Protein AF-A0A418QF93-F1 (afdb_monomer)

Structure (mmCIF, N/CA/C/O backbone):
data_AF-A0A418QF93-F1
#
_entry.id   AF-A0A418QF93-F1
#
loop_
_atom_site.group_PDB
_atom_site.id
_atom_site.type_symbol
_atom_site.label_atom_id
_atom_site.label_alt_id
_atom_site.label_comp_id
_atom_site.label_asym_id
_atom_site.label_entity_id
_atom_site.label_seq_id
_atom_site.pdbx_PDB_ins_code
_atom_site.Cartn_x
_atom_site.Cartn_y
_atom_site.Cartn_z
_atom_site.occupancy
_atom_site.B_iso_or_equiv
_atom_site.auth_seq_id
_atom_site.auth_comp_id
_atom_site.auth_asym_id
_atom_site.auth_atom_id
_atom_site.pdbx_PDB_model_num
ATOM 1 N N . MET A 1 1 ? 14.476 3.840 -19.148 1.00 52.19 1 MET A N 1
ATOM 2 C CA . MET A 1 1 ? 13.972 2.456 -19.038 1.00 52.19 1 MET A CA 1
ATOM 3 C C . MET A 1 1 ? 12.881 2.493 -17.985 1.00 52.19 1 MET A C 1
ATOM 5 O O . MET A 1 1 ? 13.179 2.876 -16.863 1.00 52.19 1 MET A O 1
ATOM 9 N N . LEU A 1 2 ? 11.621 2.292 -18.366 1.00 61.41 2 LEU A N 1
ATOM 10 C CA . LEU A 1 2 ? 10.505 2.358 -17.420 1.00 61.41 2 LEU A CA 1
ATOM 11 C C . LEU A 1 2 ? 10.406 1.006 -16.707 1.00 61.41 2 LEU A C 1
ATOM 13 O O . LEU A 1 2 ? 10.507 -0.033 -17.354 1.00 61.41 2 LEU A O 1
ATOM 17 N N . ALA A 1 3 ? 10.336 1.042 -15.377 1.00 70.44 3 ALA A N 1
ATOM 18 C CA . ALA A 1 3 ? 10.365 -0.154 -14.549 1.00 70.44 3 ALA A CA 1
ATOM 19 C C . ALA A 1 3 ? 9.006 -0.861 -14.570 1.00 70.44 3 ALA A C 1
ATOM 21 O O . ALA A 1 3 ? 7.957 -0.210 -14.556 1.00 70.44 3 ALA A O 1
ATOM 22 N N . ASP A 1 4 ? 9.037 -2.194 -14.574 1.00 82.88 4 ASP A N 1
ATOM 23 C CA . ASP A 1 4 ? 7.847 -3.005 -14.343 1.00 82.88 4 ASP A CA 1
ATOM 24 C C . ASP A 1 4 ? 7.225 -2.641 -12.996 1.00 82.88 4 ASP A C 1
ATOM 26 O O . ASP A 1 4 ? 7.923 -2.409 -12.006 1.00 82.88 4 ASP A O 1
ATOM 30 N N . LYS A 1 5 ? 5.894 -2.607 -12.947 1.00 88.25 5 LYS A N 1
ATOM 31 C CA . LYS A 1 5 ? 5.183 -2.289 -11.711 1.00 88.25 5 LYS A CA 1
ATOM 32 C C . LYS A 1 5 ? 4.866 -3.562 -10.953 1.00 88.25 5 LYS A C 1
ATOM 34 O O . LYS A 1 5 ? 4.383 -4.535 -11.527 1.00 88.25 5 LYS A O 1
ATOM 39 N N . ILE A 1 6 ? 5.068 -3.554 -9.647 1.00 91.38 6 ILE A N 1
ATOM 40 C CA . ILE A 1 6 ? 4.573 -4.611 -8.771 1.00 91.38 6 ILE A CA 1
ATOM 41 C C . ILE A 1 6 ? 3.120 -4.295 -8.422 1.00 91.38 6 ILE A C 1
ATOM 43 O O . ILE A 1 6 ? 2.804 -3.159 -8.080 1.00 91.38 6 ILE A O 1
ATOM 47 N N . VAL A 1 7 ? 2.238 -5.289 -8.516 1.00 93.62 7 VAL A N 1
ATOM 48 C CA . VAL A 1 7 ? 0.826 -5.157 -8.140 1.00 93.62 7 VAL A CA 1
ATOM 49 C C . VAL A 1 7 ? 0.625 -5.731 -6.744 1.00 93.62 7 VAL A C 1
ATOM 51 O O . VAL A 1 7 ? 1.035 -6.863 -6.453 1.00 93.62 7 VAL A O 1
ATOM 54 N N . TYR A 1 8 ? -0.032 -4.952 -5.897 1.00 95.44 8 TYR A N 1
ATOM 55 C CA . TYR A 1 8 ? -0.383 -5.275 -4.525 1.00 95.44 8 TYR A CA 1
ATOM 56 C C . TYR A 1 8 ? -1.898 -5.287 -4.374 1.00 95.44 8 TYR A C 1
ATOM 58 O O . TYR A 1 8 ? -2.569 -4.369 -4.830 1.00 95.44 8 TYR A O 1
ATOM 66 N N . LEU A 1 9 ? -2.425 -6.295 -3.687 1.00 95.56 9 LEU A N 1
ATOM 67 C CA . LEU A 1 9 ? -3.810 -6.292 -3.237 1.00 95.56 9 LEU A CA 1
ATOM 68 C C . LEU A 1 9 ? -3.847 -5.732 -1.819 1.00 95.56 9 LEU A C 1
ATOM 70 O O . LEU A 1 9 ? -3.293 -6.332 -0.888 1.00 95.56 9 LEU A O 1
ATOM 74 N N . VAL A 1 10 ? -4.504 -4.589 -1.673 1.00 95.69 10 VAL A N 1
ATOM 75 C CA . VAL A 1 10 ? -4.705 -3.886 -0.409 1.00 95.69 10 VAL A CA 1
ATOM 76 C C . VAL A 1 10 ? -6.150 -4.086 0.004 1.00 95.69 10 VAL A C 1
ATOM 78 O O . VAL A 1 10 ? -7.066 -3.720 -0.726 1.00 95.69 10 VAL A O 1
ATOM 81 N N . ARG A 1 11 ? -6.382 -4.654 1.181 1.00 95.56 11 ARG A N 1
ATOM 82 C CA . ARG A 1 11 ? -7.724 -4.734 1.755 1.00 95.56 11 ARG A CA 1
ATOM 83 C C . ARG A 1 11 ? -7.822 -3.792 2.936 1.00 95.56 11 ARG A C 1
ATOM 85 O O . ARG A 1 11 ? -6.941 -3.817 3.789 1.00 95.56 11 ARG A O 1
ATOM 92 N N . VAL A 1 12 ? -8.910 -3.031 2.999 1.00 93.56 12 VAL A N 1
ATOM 93 C CA . VAL A 1 12 ? -9.255 -2.130 4.105 1.00 93.56 12 VAL A CA 1
ATOM 94 C C . VAL A 1 12 ? -10.718 -2.379 4.474 1.00 93.56 12 VAL A C 1
ATOM 96 O O . VAL A 1 12 ? -11.639 -2.104 3.703 1.00 93.56 12 VAL A O 1
ATOM 99 N N . GLY A 1 13 ? -10.938 -2.983 5.638 1.00 90.31 13 GLY A N 1
ATOM 100 C CA . GLY A 1 13 ? -12.222 -3.518 6.072 1.00 90.31 13 GLY A CA 1
ATOM 101 C C . GLY A 1 13 ? -12.733 -4.599 5.116 1.00 90.31 13 GLY A C 1
ATOM 102 O O . GLY A 1 13 ? -12.160 -5.688 4.997 1.00 90.31 13 GLY A O 1
ATOM 103 N N . THR A 1 14 ? -13.833 -4.293 4.431 1.00 90.88 14 THR A N 1
ATOM 104 C CA . THR A 1 14 ? -14.467 -5.161 3.426 1.00 90.88 14 THR A CA 1
ATOM 105 C C . THR A 1 14 ? -14.061 -4.827 1.991 1.00 90.88 14 THR A C 1
ATOM 107 O O . THR A 1 14 ? -14.404 -5.581 1.084 1.00 90.88 14 THR A O 1
ATOM 110 N N . ARG A 1 15 ? -13.341 -3.721 1.767 1.00 92.94 15 ARG A N 1
ATOM 111 C CA . ARG A 1 15 ? -12.943 -3.263 0.429 1.00 92.94 15 ARG A CA 1
ATOM 112 C C . ARG A 1 15 ? -11.586 -3.829 0.053 1.00 92.94 15 ARG A C 1
ATOM 114 O O . ARG A 1 15 ? -10.681 -3.833 0.882 1.00 92.94 15 ARG A O 1
ATOM 121 N N . GLU A 1 16 ? -11.440 -4.244 -1.198 1.00 94.81 16 GLU A N 1
ATOM 122 C CA . GLU A 1 16 ? -10.162 -4.640 -1.788 1.00 94.81 16 GLU A CA 1
ATOM 123 C C . GLU A 1 16 ? -9.826 -3.712 -2.959 1.00 94.81 16 GLU A C 1
ATOM 125 O O . GLU A 1 16 ? -1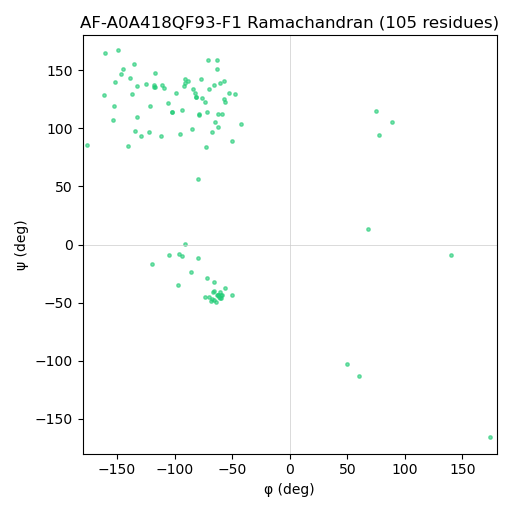0.707 -3.338 -3.732 1.00 94.81 16 GLU A O 1
ATOM 130 N N . VAL A 1 17 ? -8.564 -3.300 -3.041 1.00 94.06 17 VAL A N 1
ATOM 131 C CA . VAL A 1 17 ? -8.046 -2.347 -4.023 1.00 94.06 17 VAL A CA 1
ATOM 132 C C . VAL A 1 17 ? -6.713 -2.864 -4.540 1.00 94.06 17 VAL A C 1
ATOM 134 O O . VAL A 1 17 ? -5.818 -3.186 -3.757 1.00 94.06 17 VAL A O 1
ATOM 137 N N . ASP A 1 18 ? -6.572 -2.903 -5.859 1.00 94.38 18 ASP A N 1
ATOM 138 C CA . ASP A 1 18 ? -5.293 -3.164 -6.503 1.00 94.38 18 ASP A CA 1
ATOM 139 C C . ASP A 1 18 ? -4.469 -1.876 -6.560 1.00 94.38 18 ASP A C 1
ATOM 141 O O . ASP A 1 18 ? -4.924 -0.846 -7.060 1.00 94.38 18 ASP A O 1
ATOM 145 N N . VAL A 1 19 ? -3.237 -1.944 -6.065 1.00 93.50 19 VAL A N 1
ATOM 146 C CA . VAL A 1 19 ? -2.270 -0.848 -6.080 1.00 93.50 19 VAL A CA 1
ATOM 147 C C . VAL A 1 19 ? -1.032 -1.306 -6.830 1.00 93.50 19 VAL A C 1
ATOM 149 O O . VAL A 1 19 ? -0.369 -2.260 -6.439 1.00 93.50 19 VAL A O 1
ATOM 152 N N . ASP A 1 20 ? -0.709 -0.629 -7.922 1.00 93.19 20 ASP A N 1
ATOM 153 C CA . ASP A 1 20 ? 0.527 -0.824 -8.670 1.00 93.19 20 ASP A CA 1
ATOM 154 C C . ASP A 1 20 ? 1.621 0.118 -8.148 1.00 93.19 20 ASP A C 1
ATOM 156 O O . ASP A 1 20 ? 1.333 1.264 -7.822 1.00 93.19 20 ASP A O 1
ATOM 160 N N . ALA A 1 21 ? 2.880 -0.308 -8.082 1.00 91.88 21 ALA A N 1
ATOM 161 C CA . ALA A 1 21 ? 3.993 0.588 -7.759 1.00 91.88 21 ALA A CA 1
ATOM 162 C C . ALA A 1 21 ? 5.309 0.114 -8.383 1.00 91.88 21 ALA A C 1
ATOM 164 O O . ALA A 1 21 ? 5.604 -1.083 -8.385 1.00 91.88 21 ALA A O 1
ATOM 165 N N . ALA A 1 22 ? 6.100 1.056 -8.893 1.00 90.94 22 ALA A N 1
ATOM 166 C CA . ALA A 1 22 ? 7.445 0.831 -9.419 1.00 90.94 22 ALA A CA 1
ATOM 167 C C . ALA A 1 22 ? 8.549 1.056 -8.368 1.00 90.94 22 ALA A C 1
ATOM 169 O O . ALA A 1 22 ? 9.704 0.729 -8.625 1.00 90.94 22 ALA A O 1
ATOM 170 N N . SER A 1 23 ? 8.215 1.614 -7.198 1.00 91.62 23 SER A N 1
ATOM 171 C CA . SER A 1 23 ? 9.137 1.779 -6.067 1.00 91.62 23 SER A CA 1
ATOM 172 C C . SER A 1 23 ? 8.411 1.709 -4.717 1.00 91.62 23 SER A C 1
ATOM 174 O O . SER A 1 23 ? 7.177 1.772 -4.654 1.00 91.62 23 SER A O 1
ATOM 176 N N . ALA A 1 24 ? 9.171 1.589 -3.625 1.00 92.94 24 ALA A N 1
ATOM 177 C CA . ALA A 1 24 ? 8.626 1.606 -2.267 1.00 92.94 24 ALA A CA 1
ATOM 178 C C . ALA A 1 24 ? 8.017 2.974 -1.900 1.00 92.94 24 ALA A C 1
ATOM 180 O O . ALA A 1 24 ? 7.031 3.038 -1.161 1.00 92.94 24 ALA A O 1
ATOM 181 N N . GLU A 1 25 ? 8.570 4.062 -2.438 1.00 92.56 25 GLU A N 1
ATOM 182 C CA . GLU A 1 25 ? 8.069 5.428 -2.265 1.00 92.56 25 GLU A CA 1
ATOM 183 C C . GLU A 1 25 ? 6.752 5.638 -3.015 1.00 92.56 25 GLU A C 1
ATOM 185 O O . GLU A 1 25 ? 5.802 6.160 -2.433 1.00 92.56 25 GLU A O 1
ATOM 190 N N . GLU A 1 26 ? 6.649 5.185 -4.274 1.00 93.06 26 GLU A N 1
ATOM 191 C CA . GLU A 1 26 ? 5.383 5.245 -5.024 1.00 93.06 26 GLU A CA 1
ATOM 192 C C . GLU A 1 26 ? 4.294 4.439 -4.303 1.00 93.06 26 GLU A C 1
ATOM 194 O O . GLU A 1 26 ? 3.153 4.896 -4.185 1.00 93.06 26 GLU A O 1
ATOM 199 N N . LEU A 1 27 ? 4.655 3.269 -3.762 1.00 94.12 27 LEU A N 1
ATOM 200 C CA . LEU A 1 27 ? 3.744 2.462 -2.958 1.00 94.12 27 LEU A CA 1
ATOM 201 C C . LEU A 1 27 ? 3.281 3.222 -1.707 1.00 94.12 27 LEU A C 1
ATOM 203 O O . LEU A 1 27 ? 2.086 3.241 -1.423 1.00 94.12 27 LEU A O 1
ATOM 207 N N . ALA A 1 28 ? 4.188 3.888 -0.984 1.00 95.00 28 ALA A N 1
ATOM 20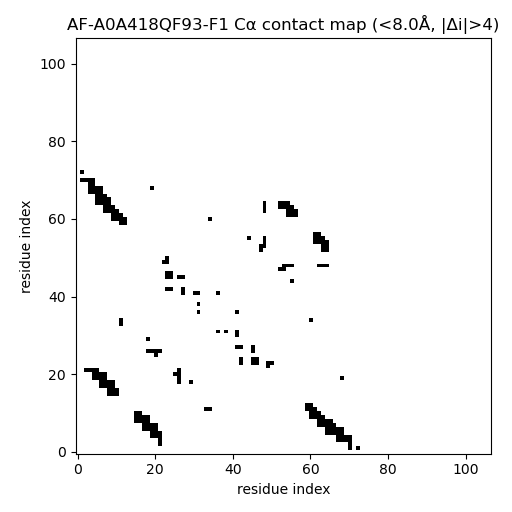8 C CA . ALA A 1 28 ? 3.833 4.669 0.203 1.00 95.00 28 ALA A CA 1
ATOM 209 C C . ALA A 1 28 ? 2.859 5.804 -0.135 1.00 95.00 28 ALA A C 1
ATOM 211 O O . ALA A 1 28 ? 1.833 5.950 0.525 1.00 95.00 28 ALA A O 1
ATOM 212 N N . ILE A 1 29 ? 3.119 6.553 -1.209 1.00 94.44 29 ILE A N 1
ATOM 213 C CA . ILE A 1 29 ? 2.243 7.646 -1.654 1.00 94.44 29 ILE A CA 1
ATOM 214 C C . ILE A 1 29 ? 0.829 7.129 -1.955 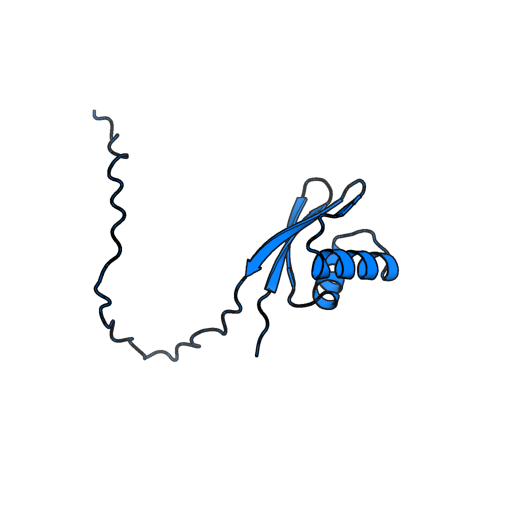1.00 94.44 29 ILE A C 1
ATOM 216 O O . ILE A 1 29 ? -0.154 7.741 -1.537 1.00 94.44 29 ILE A O 1
ATOM 220 N N . LYS A 1 30 ? 0.710 5.985 -2.642 1.00 94.19 30 LYS A N 1
ATOM 221 C CA . LYS A 1 30 ? -0.593 5.397 -2.997 1.00 94.19 30 LYS A CA 1
ATOM 222 C C . LYS A 1 30 ? -1.339 4.797 -1.807 1.00 94.19 30 LYS A C 1
ATOM 224 O O . LYS A 1 30 ? -2.567 4.769 -1.818 1.00 94.19 30 LYS A O 1
ATOM 229 N N . LEU A 1 31 ? -0.625 4.323 -0.787 1.00 94.06 31 LEU A N 1
ATOM 230 C CA . LEU A 1 31 ? -1.230 3.746 0.415 1.00 94.06 31 LEU A CA 1
ATOM 231 C C . LEU A 1 31 ? -1.602 4.782 1.475 1.00 94.06 31 LEU A C 1
ATOM 233 O O . LEU A 1 31 ? -2.499 4.510 2.271 1.00 94.06 31 LEU A O 1
ATOM 237 N N . ALA A 1 32 ? -0.966 5.955 1.473 1.00 94.38 32 ALA A N 1
ATOM 238 C CA . ALA A 1 32 ? -1.237 7.031 2.425 1.00 94.38 32 ALA A CA 1
ATOM 239 C C . ALA A 1 32 ? -2.732 7.399 2.559 1.00 94.38 32 ALA A C 1
ATOM 241 O O . ALA A 1 32 ? -3.192 7.536 3.689 1.00 94.38 32 ALA A O 1
ATOM 242 N N . PRO A 1 33 ? -3.533 7.511 1.476 1.00 93.31 33 PRO A N 1
ATOM 243 C CA . PRO A 1 33 ? -4.968 7.778 1.609 1.00 93.31 33 PRO A CA 1
ATOM 244 C C . PRO A 1 33 ? -5.810 6.541 1.968 1.00 93.31 33 PRO A C 1
ATOM 246 O O . PRO A 1 33 ? -6.995 6.682 2.261 1.00 93.31 33 PRO A O 1
ATOM 249 N N . LEU A 1 34 ? -5.248 5.330 1.898 1.00 91.69 34 LEU A N 1
ATOM 250 C CA . LEU A 1 34 ? -5.983 4.075 2.095 1.00 91.69 34 LEU A CA 1
ATOM 251 C C . LEU A 1 34 ? -5.849 3.533 3.518 1.00 91.69 34 LEU A C 1
ATOM 253 O O . LEU A 1 34 ? -6.784 2.915 4.029 1.00 91.69 34 LEU A O 1
ATOM 257 N N . LEU A 1 35 ? -4.686 3.727 4.139 1.00 91.06 35 LEU A N 1
ATOM 258 C CA . LEU A 1 35 ? -4.349 3.149 5.434 1.00 91.06 35 LEU A CA 1
ATOM 259 C C . LEU A 1 35 ? -4.279 4.239 6.511 1.00 91.06 35 LEU A C 1
ATOM 261 O O . LEU A 1 35 ? -3.686 5.288 6.271 1.00 91.06 35 LEU A O 1
ATOM 265 N N . PRO A 1 36 ? -4.821 3.998 7.718 1.00 89.25 36 PRO A N 1
ATOM 266 C CA . PRO A 1 36 ? -4.759 4.945 8.829 1.00 89.25 36 PRO A CA 1
ATOM 267 C C . PRO A 1 36 ? -3.387 4.885 9.526 1.00 89.25 36 PRO A C 1
ATOM 269 O O . PRO A 1 36 ? -3.308 4.585 10.714 1.00 89.25 36 PRO A O 1
ATOM 272 N N . LEU A 1 37 ? -2.303 5.096 8.777 1.00 89.62 37 LEU A N 1
ATOM 273 C CA . LEU A 1 37 ? -0.923 4.969 9.254 1.00 89.62 37 LEU A CA 1
ATOM 274 C C . LEU A 1 37 ? -0.183 6.301 9.185 1.00 89.62 37 LEU A C 1
ATOM 276 O O . LEU A 1 37 ? -0.394 7.104 8.272 1.00 89.62 37 LEU A O 1
ATOM 280 N N . GLY A 1 38 ? 0.735 6.509 10.129 1.00 92.44 38 GLY A N 1
ATOM 281 C CA . GLY A 1 38 ? 1.657 7.639 10.072 1.00 92.44 38 GLY A CA 1
ATOM 282 C C . GLY A 1 38 ? 2.703 7.475 8.954 1.00 92.44 38 GLY A C 1
ATOM 283 O O . GLY A 1 38 ? 2.997 6.348 8.550 1.00 92.44 38 GLY A O 1
ATOM 284 N N . PRO A 1 39 ? 3.344 8.563 8.483 1.00 90.81 39 PRO A N 1
ATOM 285 C CA . PRO A 1 39 ? 4.339 8.498 7.405 1.00 90.81 39 PRO A CA 1
ATOM 286 C C . PRO A 1 39 ? 5.514 7.550 7.693 1.00 90.81 39 PRO A C 1
ATOM 288 O O . PRO A 1 39 ? 5.991 6.861 6.795 1.00 90.81 39 PRO A O 1
ATOM 291 N N . VAL A 1 40 ? 5.963 7.496 8.952 1.00 92.25 40 VAL A N 1
ATOM 292 C CA . VAL A 1 40 ? 7.086 6.648 9.389 1.00 92.25 40 VAL A CA 1
ATOM 293 C C . VAL A 1 40 ? 6.721 5.165 9.313 1.00 92.25 40 VAL A C 1
ATOM 295 O O . VAL A 1 40 ? 7.464 4.371 8.739 1.00 92.25 40 VAL A O 1
ATOM 298 N N . GLU A 1 41 ? 5.560 4.794 9.854 1.00 92.19 41 GLU A N 1
ATOM 299 C CA . GLU A 1 41 ? 5.058 3.416 9.822 1.00 92.19 41 GLU A CA 1
ATOM 300 C C . GLU A 1 41 ? 4.811 2.964 8.387 1.00 92.19 41 GLU A C 1
ATOM 302 O O . GLU A 1 41 ? 5.207 1.865 7.993 1.00 92.19 41 GLU A O 1
ATOM 307 N N . LEU A 1 42 ? 4.203 3.844 7.590 1.00 93.62 42 LEU A N 1
ATOM 308 C CA . LEU A 1 42 ? 3.905 3.584 6.195 1.00 93.62 42 LEU A CA 1
ATOM 309 C C . LEU A 1 42 ? 5.181 3.302 5.402 1.00 93.62 42 LEU A C 1
ATOM 311 O O . LEU A 1 42 ? 5.229 2.311 4.680 1.00 93.62 42 LEU A O 1
ATOM 315 N N . HIS A 1 43 ? 6.225 4.114 5.586 1.00 93.12 43 HIS A N 1
ATOM 316 C CA . HIS A 1 43 ? 7.511 3.916 4.922 1.00 93.12 43 HIS A CA 1
ATOM 317 C C . HIS A 1 43 ? 8.170 2.584 5.311 1.00 93.12 43 HIS A C 1
ATOM 319 O O . HIS A 1 43 ? 8.644 1.849 4.444 1.00 93.12 43 HIS A O 1
ATOM 325 N N . ALA A 1 44 ? 8.154 2.225 6.598 1.00 92.56 44 ALA A N 1
ATOM 326 C CA . ALA A 1 44 ? 8.700 0.948 7.059 1.00 92.56 44 ALA A CA 1
ATOM 327 C C . ALA A 1 44 ? 7.944 -0.253 6.455 1.00 92.56 44 ALA A C 1
ATOM 329 O O . ALA A 1 44 ? 8.559 -1.216 5.981 1.00 92.56 44 ALA A O 1
ATOM 330 N N . ILE A 1 45 ? 6.610 -0.182 6.427 1.00 93.06 45 ILE A N 1
ATOM 331 C CA . ILE A 1 45 ? 5.742 -1.213 5.845 1.00 93.06 45 ILE A CA 1
ATOM 332 C C . ILE A 1 45 ? 5.975 -1.332 4.339 1.00 93.06 45 ILE A C 1
ATOM 334 O O . ILE A 1 45 ? 6.200 -2.442 3.853 1.00 93.06 45 ILE A O 1
ATOM 338 N N . THR A 1 46 ? 5.962 -0.225 3.591 1.00 94.00 46 THR A N 1
ATOM 339 C CA . THR A 1 46 ? 6.130 -0.277 2.132 1.00 94.00 46 THR A CA 1
ATOM 340 C C . THR A 1 46 ? 7.514 -0.755 1.740 1.00 94.00 46 THR A C 1
ATOM 342 O O . THR A 1 46 ? 7.615 -1.594 0.849 1.00 94.00 46 THR A O 1
ATOM 345 N N . HIS A 1 47 ? 8.563 -0.319 2.441 1.00 93.81 47 HIS A N 1
ATOM 346 C CA . HIS A 1 47 ? 9.919 -0.811 2.217 1.00 93.81 47 HIS A CA 1
ATOM 347 C C . HIS A 1 47 ? 10.011 -2.326 2.442 1.00 93.81 47 HIS A C 1
ATOM 349 O O . HIS A 1 47 ? 10.595 -3.049 1.631 1.00 93.81 47 HIS A O 1
ATOM 355 N N . THR A 1 48 ? 9.388 -2.828 3.512 1.00 92.94 48 THR A N 1
ATOM 356 C CA . THR A 1 48 ? 9.393 -4.259 3.849 1.00 92.94 48 THR A CA 1
ATOM 357 C C . THR A 1 48 ? 8.637 -5.082 2.804 1.00 92.94 48 THR A C 1
ATOM 359 O O . THR A 1 48 ? 9.147 -6.085 2.303 1.00 92.94 48 THR A O 1
ATOM 362 N N . VAL A 1 49 ? 7.435 -4.645 2.432 1.00 93.31 49 VAL A N 1
ATOM 363 C CA . VAL A 1 49 ? 6.573 -5.331 1.457 1.00 93.31 49 VAL A CA 1
ATOM 364 C C . VAL A 1 49 ? 7.195 -5.309 0.061 1.00 93.31 49 VAL A C 1
ATOM 366 O O . VAL A 1 49 ? 7.165 -6.322 -0.638 1.00 93.31 49 VAL A O 1
ATOM 369 N N . TYR A 1 50 ? 7.784 -4.180 -0.334 1.00 91.69 50 TYR A N 1
ATOM 370 C CA . TYR A 1 50 ? 8.422 -4.016 -1.636 1.00 91.69 50 TYR A CA 1
ATOM 371 C C . TYR A 1 50 ? 9.687 -4.873 -1.765 1.00 91.69 50 TYR A C 1
ATOM 373 O O . TYR A 1 50 ? 9.846 -5.591 -2.751 1.00 91.69 50 TYR A O 1
ATOM 381 N N . THR A 1 51 ? 10.559 -4.843 -0.752 1.00 91.44 51 THR A N 1
ATOM 382 C CA . THR A 1 51 ? 11.862 -5.529 -0.788 1.00 91.44 51 THR A CA 1
ATOM 383 C C . THR A 1 51 ? 11.719 -7.040 -0.651 1.00 91.44 51 THR A C 1
ATOM 385 O O . THR A 1 51 ? 12.335 -7.795 -1.400 1.00 91.44 51 THR A O 1
ATOM 388 N N . TYR A 1 52 ? 10.897 -7.492 0.297 1.00 91.19 52 TYR A N 1
ATOM 389 C CA . TYR A 1 52 ? 10.840 -8.906 0.674 1.00 91.19 52 TYR A CA 1
ATOM 390 C C . TYR A 1 52 ? 9.602 -9.630 0.133 1.00 91.19 52 TYR A C 1
ATOM 392 O O . TYR A 1 52 ? 9.511 -10.850 0.233 1.00 91.19 52 TYR A O 1
ATOM 400 N N . GLY A 1 53 ? 8.630 -8.907 -0.437 1.00 89.06 53 GLY A N 1
ATOM 401 C CA . GLY A 1 53 ? 7.367 -9.498 -0.890 1.00 89.06 53 GLY A CA 1
ATOM 402 C C . GLY A 1 53 ? 6.478 -10.002 0.251 1.00 89.06 53 GLY A C 1
ATOM 403 O O . GLY A 1 53 ? 5.529 -10.747 0.005 1.00 89.06 53 GLY A O 1
ATOM 404 N N . THR A 1 54 ? 6.779 -9.616 1.492 1.00 90.19 54 THR A N 1
ATOM 405 C CA . THR A 1 54 ? 6.083 -10.079 2.693 1.00 90.19 54 THR A CA 1
ATOM 406 C C . THR A 1 54 ? 4.634 -9.602 2.701 1.00 90.19 54 THR A C 1
ATOM 408 O O . THR A 1 54 ? 4.341 -8.442 2.406 1.00 90.19 54 THR A O 1
ATOM 411 N N . ARG A 1 55 ? 3.709 -10.489 3.079 1.00 92.81 55 ARG A N 1
ATOM 412 C CA . ARG A 1 55 ? 2.338 -10.099 3.420 1.00 92.81 55 ARG A CA 1
ATOM 413 C C . ARG A 1 55 ? 2.342 -9.464 4.805 1.00 92.81 55 ARG A C 1
ATOM 415 O O . ARG A 1 55 ? 2.784 -10.098 5.758 1.00 92.81 55 ARG A O 1
ATOM 422 N N . ILE A 1 56 ? 1.801 -8.257 4.912 1.00 93.81 56 ILE A N 1
ATOM 423 C CA . ILE A 1 56 ? 1.630 -7.564 6.192 1.00 93.81 56 ILE A CA 1
ATOM 424 C C . ILE A 1 56 ? 0.142 -7.359 6.435 1.00 93.81 56 ILE A C 1
ATOM 426 O O . ILE A 1 56 ? -0.601 -6.981 5.529 1.00 93.81 56 ILE A O 1
ATOM 430 N N . GLU A 1 57 ? -0.302 -7.627 7.654 1.00 93.69 57 GLU A N 1
ATOM 431 C CA . GLU A 1 57 ? -1.682 -7.432 8.077 1.00 93.69 57 GLU A CA 1
ATOM 432 C C . GLU A 1 57 ? -1.735 -6.843 9.478 1.00 93.69 57 GLU A C 1
ATOM 434 O O . GLU A 1 57 ? -0.899 -7.150 10.326 1.00 93.69 57 GLU A O 1
ATOM 439 N N . SER A 1 58 ? -2.708 -5.967 9.701 1.00 88.62 58 SER A N 1
ATOM 440 C CA . SER A 1 58 ? -2.954 -5.360 11.000 1.00 88.62 58 SER A CA 1
ATOM 441 C C . SER A 1 58 ? -4.423 -4.985 11.110 1.00 88.62 58 SER A C 1
ATOM 443 O O . SER A 1 58 ? -4.935 -4.195 10.317 1.00 88.62 58 SER A O 1
ATOM 445 N N . GLY A 1 59 ? -5.106 -5.571 12.095 1.00 88.38 59 GLY A N 1
ATOM 446 C CA . GLY A 1 59 ? -6.494 -5.268 12.434 1.00 88.38 59 GLY A CA 1
ATOM 447 C C . GLY A 1 59 ? -7.436 -5.278 11.228 1.00 88.38 59 GLY A C 1
ATOM 448 O O . GLY A 1 59 ? -7.860 -6.332 10.757 1.00 88.38 59 GLY A O 1
ATOM 449 N N . ASN A 1 60 ? -7.792 -4.083 10.754 1.00 91.12 60 ASN A N 1
ATOM 450 C CA . ASN A 1 60 ? -8.755 -3.874 9.680 1.00 91.12 60 ASN A CA 1
ATOM 451 C C . ASN A 1 60 ? -8.136 -3.814 8.276 1.00 91.12 60 ASN A C 1
ATOM 453 O O . ASN A 1 60 ? -8.892 -3.645 7.321 1.00 91.12 60 ASN A O 1
ATOM 457 N N . TRP A 1 61 ? -6.822 -3.948 8.104 1.00 93.62 61 TRP A N 1
ATOM 458 C CA . TRP A 1 61 ? -6.203 -3.907 6.783 1.00 93.62 61 TRP A CA 1
ATOM 459 C C . TRP A 1 61 ? -5.166 -5.009 6.562 1.00 93.62 61 TRP A C 1
ATOM 461 O O . TRP A 1 61 ? -4.573 -5.557 7.491 1.00 93.62 61 TRP A O 1
ATOM 471 N N . ARG A 1 62 ? -4.953 -5.355 5.292 1.00 94.56 62 ARG A N 1
ATOM 472 C CA . ARG A 1 62 ? -3.882 -6.264 4.861 1.00 94.56 62 ARG A CA 1
ATOM 473 C C . ARG A 1 62 ? -3.325 -5.838 3.518 1.00 94.56 62 ARG A C 1
ATOM 475 O O . ARG A 1 62 ? -4.055 -5.318 2.675 1.00 94.56 62 ARG A O 1
ATOM 482 N N . ILE A 1 63 ? -2.055 -6.139 3.302 1.00 95.81 63 ILE A N 1
ATOM 483 C CA . ILE A 1 63 ? -1.366 -5.902 2.047 1.00 95.81 63 ILE A CA 1
ATOM 484 C C . ILE A 1 63 ? -0.590 -7.144 1.629 1.00 95.81 63 ILE A C 1
ATOM 486 O O . ILE A 1 63 ? 0.067 -7.798 2.443 1.00 95.81 63 ILE A O 1
ATOM 490 N N . ARG A 1 64 ? -0.675 -7.493 0.347 1.00 94.25 64 ARG A N 1
ATOM 491 C CA . ARG A 1 64 ? 0.123 -8.578 -0.228 1.00 94.25 64 ARG A CA 1
ATOM 492 C C . ARG A 1 64 ? 0.478 -8.276 -1.670 1.00 94.25 64 ARG A C 1
ATOM 494 O O . ARG A 1 64 ? -0.331 -7.712 -2.402 1.00 94.25 64 ARG A O 1
ATOM 501 N N . ARG A 1 65 ? 1.650 -8.727 -2.097 1.00 94.00 65 ARG A N 1
ATOM 502 C CA . ARG A 1 65 ? 2.019 -8.756 -3.511 1.00 94.00 65 ARG A CA 1
ATOM 503 C C . ARG A 1 65 ? 1.198 -9.827 -4.232 1.00 94.00 65 ARG A C 1
ATOM 505 O O . ARG A 1 65 ? 1.061 -10.941 -3.727 1.00 94.00 65 ARG A O 1
ATOM 512 N N . VAL A 1 66 ? 0.644 -9.491 -5.394 1.00 93.50 66 VAL A N 1
ATOM 513 C CA . VAL A 1 66 ? -0.160 -10.417 -6.215 1.00 93.50 66 VAL A CA 1
ATOM 514 C C . VAL A 1 66 ? 0.413 -10.656 -7.604 1.00 93.50 66 VAL A C 1
ATOM 516 O O . VAL A 1 66 ? 0.070 -11.651 -8.232 1.00 93.50 66 VAL A O 1
ATOM 519 N N . GLY A 1 67 ? 1.324 -9.804 -8.071 1.00 89.56 67 GLY A N 1
ATOM 520 C CA . GLY A 1 67 ? 2.001 -10.030 -9.340 1.00 89.56 67 GLY A CA 1
ATOM 521 C C . GLY A 1 67 ? 2.881 -8.867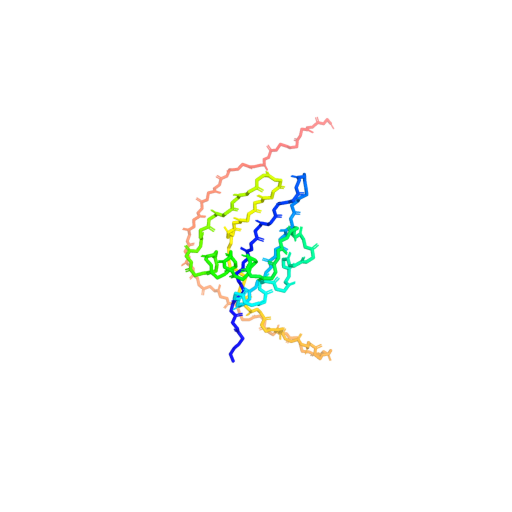 -9.760 1.00 89.56 67 GLY A C 1
ATOM 522 O O . GLY A 1 67 ? 3.190 -7.971 -8.970 1.00 89.56 67 GLY A O 1
ATOM 523 N N . THR A 1 68 ? 3.282 -8.891 -11.021 1.00 88.94 68 THR A N 1
ATOM 524 C CA . THR A 1 68 ? 3.946 -7.787 -11.707 1.00 88.94 68 THR A CA 1
ATOM 525 C C . THR A 1 68 ? 3.153 -7.455 -12.963 1.00 88.94 68 THR A C 1
ATOM 527 O O . THR A 1 68 ? 2.664 -8.344 -13.659 1.00 88.94 68 THR A O 1
ATOM 530 N N . ARG A 1 69 ? 2.981 -6.165 -13.237 1.00 82.44 69 ARG A N 1
ATOM 531 C CA . ARG A 1 69 ? 2.424 -5.664 -14.484 1.00 82.44 69 ARG A CA 1
ATOM 532 C C . ARG A 1 69 ? 3.601 -5.175 -15.327 1.00 82.44 69 ARG A C 1
ATOM 534 O O . ARG A 1 69 ? 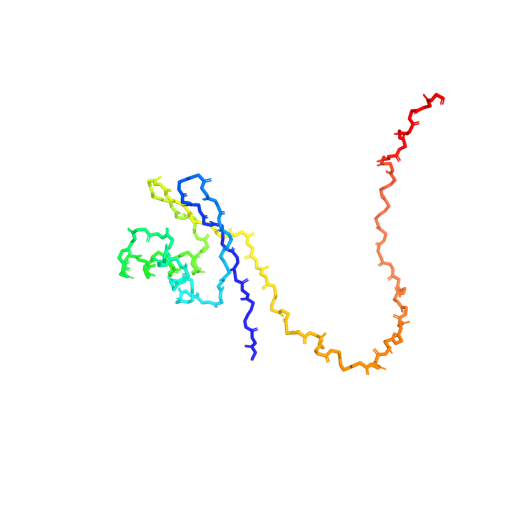4.260 -4.219 -14.904 1.00 82.44 69 ARG A O 1
ATOM 541 N N . PRO A 1 70 ? 3.883 -5.822 -16.471 1.00 75.44 70 PRO A N 1
ATOM 542 C CA . PRO A 1 70 ? 4.964 -5.386 -17.332 1.00 75.44 70 PRO A CA 1
ATOM 543 C C . PRO A 1 70 ? 4.684 -3.960 -17.788 1.00 75.44 70 PRO A C 1
ATOM 545 O O . PRO A 1 70 ? 3.536 -3.606 -18.088 1.00 75.44 70 PRO A O 1
ATOM 548 N N . PHE A 1 71 ? 5.726 -3.140 -17.817 1.00 64.88 71 PHE A N 1
ATOM 549 C CA . PHE A 1 71 ? 5.605 -1.811 -18.378 1.00 64.88 71 PHE A CA 1
ATOM 550 C C . PHE A 1 71 ? 5.313 -1.930 -19.881 1.00 64.88 71 PHE A C 1
ATOM 552 O O . PHE A 1 71 ? 6.187 -2.253 -20.684 1.00 64.88 71 PHE A O 1
ATOM 559 N N . MET A 1 72 ? 4.066 -1.669 -20.275 1.00 58.41 72 MET A N 1
ATOM 560 C CA . MET A 1 72 ? 3.740 -1.399 -21.668 1.00 58.41 72 MET A CA 1
ATOM 561 C C . MET A 1 72 ? 3.988 0.085 -21.903 1.00 58.41 72 MET A C 1
ATOM 563 O O . MET A 1 72 ? 3.160 0.919 -21.549 1.00 58.41 72 MET A O 1
ATOM 567 N N . ALA A 1 73 ? 5.142 0.417 -22.489 1.00 53.44 73 ALA A N 1
ATOM 568 C CA . ALA A 1 73 ? 5.247 1.673 -23.223 1.00 53.44 73 ALA A CA 1
ATOM 569 C C . ALA A 1 73 ? 4.137 1.601 -24.259 1.00 53.44 73 ALA A C 1
ATOM 571 O O . ALA A 1 73 ? 4.111 0.611 -24.991 1.00 53.44 73 ALA A O 1
ATOM 572 N N . ASP A 1 74 ? 3.217 2.564 -24.270 1.00 47.78 74 ASP A N 1
ATOM 573 C CA . ASP A 1 74 ? 2.159 2.637 -25.267 1.00 47.78 74 ASP A CA 1
ATOM 574 C C . ASP A 1 74 ? 2.752 2.327 -26.642 1.00 47.78 74 ASP A C 1
ATOM 576 O O . ASP A 1 74 ? 3.486 3.123 -27.236 1.00 47.78 74 ASP A O 1
ATOM 580 N N . ALA A 1 75 ? 2.493 1.111 -27.121 1.00 45.09 75 ALA A N 1
ATOM 581 C CA . ALA A 1 75 ? 2.848 0.699 -28.455 1.00 45.09 75 ALA A CA 1
ATOM 582 C C . ALA A 1 75 ? 1.869 1.422 -29.373 1.00 45.09 75 ALA A C 1
ATOM 584 O O . ALA A 1 75 ? 0.825 0.898 -29.753 1.00 45.09 75 ALA A O 1
ATOM 585 N N . GLY A 1 76 ? 2.228 2.662 -29.682 1.00 44.62 76 GLY A N 1
ATOM 586 C CA . GLY A 1 76 ? 1.563 3.507 -30.644 1.00 44.62 76 GLY A CA 1
ATOM 587 C C . GLY A 1 76 ? 0.441 4.338 -30.043 1.00 44.62 76 GLY A C 1
ATOM 588 O O . GLY A 1 76 ? -0.714 3.919 -30.003 1.00 44.62 76 GLY A O 1
ATOM 589 N N . THR A 1 77 ? 0.721 5.629 -29.885 1.00 42.72 77 THR A N 1
ATOM 590 C CA . THR A 1 77 ? -0.110 6.606 -30.591 1.00 42.72 77 THR A CA 1
ATOM 591 C C . THR A 1 77 ? -0.158 6.149 -32.051 1.00 42.72 77 THR A C 1
ATOM 593 O O . THR A 1 77 ? 0.731 6.458 -32.845 1.00 42.72 77 THR A O 1
ATOM 596 N N . ARG A 1 78 ? -1.124 5.294 -32.410 1.00 46.00 78 ARG A N 1
ATOM 597 C CA . ARG A 1 78 ? -1.393 4.997 -33.814 1.00 46.00 78 ARG A CA 1
ATOM 598 C C . ARG A 1 78 ? -1.819 6.321 -34.426 1.00 46.00 78 ARG A C 1
ATOM 600 O O . ARG A 1 78 ? -2.954 6.750 -34.246 1.00 46.00 78 ARG A O 1
ATOM 607 N N . LEU A 1 79 ? -0.899 6.974 -35.131 1.00 51.38 79 LEU A N 1
ATOM 608 C CA . LEU A 1 79 ? -1.281 7.970 -36.118 1.00 51.38 79 LEU A CA 1
ATOM 609 C C . LEU A 1 79 ? -2.292 7.282 -37.052 1.00 51.38 79 LEU A C 1
ATOM 611 O O . LEU A 1 79 ? -2.038 6.144 -37.476 1.00 51.38 79 LEU A O 1
ATOM 615 N N . PRO A 1 80 ? -3.455 7.895 -37.323 1.00 40.59 80 PRO A N 1
ATOM 616 C CA . PRO A 1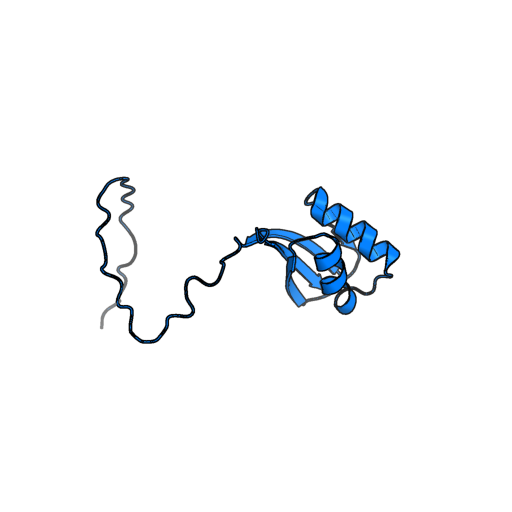 80 ? -4.461 7.289 -38.182 1.00 40.59 80 PRO A CA 1
ATOM 617 C C . PRO A 1 80 ? -3.837 7.036 -39.561 1.00 40.59 80 PRO A C 1
ATOM 619 O O . PRO A 1 80 ? -3.474 7.978 -40.257 1.00 40.59 80 PRO A O 1
ATOM 622 N N . GLY A 1 81 ? -3.654 5.762 -39.931 1.00 51.53 81 GLY A N 1
ATOM 623 C CA . GLY A 1 81 ? -3.155 5.377 -41.257 1.00 51.53 81 GLY A CA 1
ATOM 624 C C . GLY A 1 81 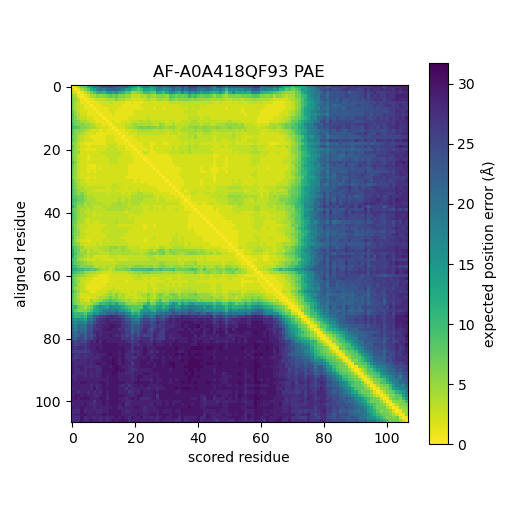? -2.150 4.222 -41.334 1.00 51.53 81 GLY A C 1
ATOM 625 O O . GLY A 1 81 ? -1.884 3.763 -42.439 1.00 51.53 81 GLY A O 1
ATOM 626 N N . GLN A 1 82 ? -1.598 3.703 -40.228 1.00 43.78 82 GLN A N 1
ATOM 627 C CA . GLN A 1 82 ? -0.685 2.548 -40.315 1.00 43.78 82 GLN A CA 1
ATOM 628 C C . GLN A 1 82 ? -1.390 1.205 -40.086 1.00 43.78 82 GLN A C 1
ATOM 630 O O . GLN A 1 82 ? -1.560 0.723 -38.964 1.00 43.78 82 GLN A O 1
ATOM 635 N N . THR A 1 83 ? -1.773 0.582 -41.198 1.00 47.59 83 THR A N 1
ATOM 636 C CA . THR A 1 83 ? -2.202 -0.815 -41.297 1.00 47.59 83 THR A CA 1
ATOM 637 C C . THR A 1 83 ? -0.979 -1.723 -41.128 1.00 47.59 83 THR A C 1
ATOM 639 O O . THR A 1 83 ? -0.084 -1.728 -41.970 1.00 47.59 83 THR A O 1
ATOM 642 N N . HIS A 1 84 ? -0.907 -2.509 -40.050 1.00 48.09 84 HIS A N 1
ATOM 643 C CA . HIS A 1 84 ? 0.157 -3.508 -39.915 1.00 48.09 84 HIS A CA 1
ATOM 644 C C . HIS A 1 84 ? -0.093 -4.690 -40.858 1.00 48.09 84 HIS A C 1
ATOM 646 O O . HIS A 1 84 ? -1.103 -5.387 -40.746 1.00 48.09 84 HIS A O 1
ATOM 652 N N . ALA A 1 85 ? 0.874 -4.963 -41.736 1.00 47.31 85 ALA A N 1
ATOM 653 C CA . ALA A 1 85 ? 0.984 -6.233 -42.437 1.00 47.31 85 ALA A CA 1
ATOM 654 C C . ALA A 1 85 ? 1.214 -7.358 -41.412 1.00 47.31 85 ALA A C 1
ATOM 656 O O . ALA A 1 85 ? 2.252 -7.435 -40.749 1.00 47.31 85 ALA A O 1
ATOM 657 N N . ARG A 1 86 ? 0.213 -8.229 -41.268 1.00 45.03 86 ARG A N 1
ATOM 658 C CA . ARG A 1 86 ? 0.248 -9.438 -40.443 1.00 45.03 86 ARG A CA 1
ATOM 659 C C . ARG A 1 86 ? 1.244 -10.432 -41.052 1.00 45.03 86 ARG A C 1
ATOM 661 O O . ARG A 1 86 ? 0.887 -11.169 -41.964 1.00 45.03 86 ARG A O 1
ATOM 668 N N . LYS A 1 87 ? 2.486 -10.469 -40.556 1.00 41.16 87 LYS A N 1
ATOM 669 C CA . LYS A 1 87 ? 3.412 -11.577 -40.838 1.00 41.16 87 LYS A CA 1
ATOM 670 C C . LYS A 1 87 ? 3.054 -12.764 -39.943 1.00 41.16 87 LYS A C 1
ATOM 672 O O . LYS A 1 87 ? 3.159 -12.708 -38.720 1.00 41.16 87 LYS A O 1
ATOM 677 N N . THR A 1 88 ? 2.572 -13.807 -40.599 1.00 43.53 88 THR A N 1
ATOM 678 C CA . THR A 1 88 ? 2.278 -15.155 -40.116 1.00 43.53 88 THR A CA 1
ATOM 679 C C . THR A 1 88 ? 3.438 -15.730 -39.299 1.00 43.53 88 THR A C 1
ATOM 681 O O . THR A 1 88 ? 4.575 -15.757 -39.764 1.00 43.53 88 THR A O 1
ATOM 684 N N . ARG A 1 89 ? 3.142 -16.236 -38.096 1.00 40.12 89 ARG A N 1
ATOM 685 C CA . ARG A 1 89 ? 4.038 -17.091 -37.306 1.00 40.12 89 ARG A CA 1
ATOM 686 C C . ARG A 1 89 ? 3.431 -18.498 -37.256 1.00 40.12 89 ARG A C 1
ATOM 688 O O . ARG A 1 89 ? 2.583 -18.773 -36.419 1.00 40.12 89 ARG A O 1
ATOM 695 N N . GLN A 1 90 ? 3.842 -19.353 -38.189 1.00 40.44 90 GLN A N 1
ATOM 696 C CA . GLN A 1 90 ? 3.954 -20.808 -37.991 1.00 40.44 90 GLN A CA 1
ATOM 697 C C . GLN A 1 90 ? 5.380 -21.041 -37.436 1.00 40.44 90 GLN A C 1
ATOM 699 O O . GLN A 1 90 ? 6.291 -20.330 -37.845 1.00 40.44 90 GLN A O 1
ATOM 704 N N . ALA A 1 91 ? 5.680 -21.927 -36.487 1.00 34.16 91 ALA A N 1
ATOM 705 C CA . ALA A 1 91 ? 4.987 -23.130 -36.057 1.00 34.16 91 ALA A CA 1
ATOM 706 C C . ALA A 1 91 ? 5.423 -23.562 -34.630 1.00 34.16 91 ALA A C 1
ATOM 708 O O . ALA A 1 91 ? 6.486 -23.162 -34.155 1.00 34.16 91 ALA A O 1
ATOM 709 N N . ASN A 1 92 ? 4.607 -24.451 -34.052 1.00 36.34 92 ASN A N 1
ATOM 710 C CA . ASN A 1 92 ? 4.935 -25.549 -33.129 1.00 36.34 92 ASN A CA 1
ATOM 711 C C . ASN A 1 92 ? 5.237 -25.267 -31.648 1.00 36.34 92 ASN A C 1
ATOM 713 O O . ASN A 1 92 ? 6.385 -25.167 -31.233 1.00 36.34 92 ASN A O 1
ATOM 717 N N . SER A 1 93 ? 4.189 -25.386 -30.830 1.00 36.59 93 SER A N 1
ATOM 718 C CA . SER A 1 93 ? 4.175 -26.401 -29.764 1.00 36.59 93 SER A CA 1
ATOM 719 C C . SER A 1 93 ? 2.726 -26.771 -29.438 1.00 36.59 93 SER A C 1
ATOM 721 O O . SER A 1 93 ? 1.975 -25.968 -28.886 1.00 36.59 93 SER A O 1
ATOM 723 N N . GLU A 1 94 ? 2.349 -27.972 -29.865 1.00 41.34 94 GLU A N 1
ATOM 724 C CA . GLU A 1 94 ? 1.091 -28.661 -29.598 1.00 41.34 94 GLU A CA 1
ATOM 725 C C . GLU A 1 94 ? 0.856 -28.819 -28.093 1.00 41.34 94 GLU A C 1
ATOM 727 O O . GLU A 1 94 ? 1.666 -29.433 -27.406 1.00 41.34 94 GLU A O 1
ATOM 732 N N . ILE A 1 95 ? -0.289 -28.344 -27.598 1.00 46.88 95 ILE A N 1
ATOM 733 C CA . ILE A 1 95 ? -1.008 -29.014 -26.510 1.00 46.88 95 ILE A CA 1
ATOM 734 C C . ILE A 1 95 ? -2.478 -29.042 -26.919 1.00 46.88 95 ILE A C 1
ATOM 736 O O . ILE A 1 95 ? -3.219 -28.070 -26.789 1.00 46.88 95 ILE A O 1
ATOM 740 N N . THR A 1 96 ? -2.862 -30.184 -27.473 1.00 39.47 96 THR A N 1
ATOM 741 C CA . THR A 1 96 ? -4.237 -30.581 -27.747 1.00 39.47 96 THR A CA 1
ATOM 742 C C . THR A 1 96 ? -4.848 -31.068 -26.437 1.00 39.47 96 THR A C 1
ATOM 744 O O . THR A 1 96 ? -4.475 -32.130 -25.950 1.00 39.47 96 THR A O 1
ATOM 747 N N . VAL A 1 97 ? -5.806 -30.331 -25.878 1.00 42.16 97 VAL A N 1
ATOM 748 C CA . VAL A 1 97 ? -6.818 -30.910 -24.984 1.00 42.16 97 VAL A CA 1
ATOM 749 C C . VAL A 1 97 ? -8.168 -30.593 -25.609 1.00 42.16 97 VAL A C 1
ATOM 751 O O . VAL A 1 97 ? -8.672 -29.475 -25.535 1.00 42.16 97 VAL A O 1
ATOM 754 N N . LYS A 1 98 ? -8.673 -31.589 -26.338 1.00 39.62 98 LYS A N 1
ATOM 755 C CA . LYS A 1 98 ? -10.083 -31.721 -26.698 1.00 39.62 98 LYS A CA 1
ATOM 756 C C . LYS A 1 98 ? -10.919 -31.902 -25.427 1.00 39.62 98 LYS A C 1
ATOM 758 O O . LYS A 1 98 ? -10.401 -32.384 -24.425 1.00 39.62 98 LYS A O 1
ATOM 763 N N . ASP A 1 99 ? -12.208 -31.597 -25.579 1.00 45.38 99 ASP A N 1
ATOM 764 C CA . ASP A 1 99 ? -13.307 -31.818 -24.634 1.00 45.38 99 ASP A CA 1
ATOM 765 C C . ASP A 1 99 ? -13.273 -30.820 -23.465 1.00 45.38 99 ASP A C 1
ATOM 767 O O . ASP A 1 99 ? -12.328 -30.764 -22.693 1.00 45.38 99 ASP A O 1
ATOM 771 N N . TRP A 1 100 ? -14.231 -29.915 -23.280 1.00 45.44 100 TRP A N 1
ATOM 772 C CA . TRP A 1 100 ? -15.676 -30.105 -23.255 1.00 45.44 100 TRP A CA 1
ATOM 773 C C . TRP A 1 100 ? -16.366 -28.755 -23.481 1.00 45.44 100 TRP A C 1
ATOM 775 O O . TRP A 1 100 ? -16.077 -27.820 -22.740 1.00 45.44 100 TRP A O 1
ATOM 785 N N . GLN A 1 101 ? -17.300 -28.665 -24.431 1.00 37.03 101 GLN A N 1
ATOM 786 C CA . GLN A 1 101 ? -18.530 -27.863 -24.307 1.00 37.03 101 GLN A CA 1
ATOM 787 C C . GLN A 1 101 ? -19.401 -28.076 -25.551 1.00 37.03 101 GLN A C 1
ATOM 789 O O . GLN A 1 101 ? -19.349 -27.330 -26.522 1.00 37.03 101 GLN A O 1
ATOM 794 N N . ALA A 1 102 ? -20.205 -29.134 -25.503 1.00 46.88 102 ALA A N 1
ATOM 795 C CA . ALA A 1 102 ? -21.420 -29.255 -26.291 1.00 46.88 102 ALA A CA 1
ATOM 796 C C . ALA A 1 102 ? -22.535 -29.630 -25.315 1.00 46.88 102 ALA A C 1
ATOM 798 O O . ALA A 1 102 ? -22.701 -30.796 -24.973 1.00 46.88 102 ALA A O 1
ATOM 799 N N . VAL A 1 103 ? -23.244 -28.621 -24.816 1.00 41.31 103 VAL A N 1
ATOM 800 C CA . VAL A 1 103 ? -24.580 -28.787 -24.242 1.00 41.31 103 VAL A CA 1
ATOM 801 C C . VAL A 1 103 ? -25.386 -27.576 -24.698 1.00 41.31 103 VAL A C 1
ATOM 803 O O . VAL A 1 103 ? -25.461 -26.569 -24.003 1.00 41.31 103 VAL A O 1
ATOM 806 N N . GLU A 1 104 ? -25.953 -27.668 -25.897 1.00 42.59 104 GLU A N 1
ATOM 807 C CA . GLU A 1 104 ? -27.210 -26.988 -26.194 1.00 42.59 104 GLU A CA 1
ATOM 808 C C . GLU A 1 104 ? -28.291 -28.066 -26.133 1.00 42.59 104 GLU A C 1
ATOM 810 O O . GLU A 1 104 ? -28.257 -29.056 -26.864 1.00 42.59 104 GLU A O 1
ATOM 815 N N . ILE A 1 105 ? -29.171 -27.919 -25.147 1.00 41.53 105 ILE A N 1
ATOM 816 C CA . ILE A 1 105 ? -30.332 -28.771 -24.914 1.00 41.53 105 ILE A CA 1
ATOM 817 C C . ILE A 1 105 ? -31.426 -28.284 -25.865 1.00 41.53 105 ILE A C 1
ATOM 819 O O . ILE A 1 105 ? -31.723 -27.091 -25.899 1.00 41.53 105 ILE A O 1
ATOM 823 N N . SER A 1 106 ? -31.975 -29.213 -26.643 1.00 38.06 106 SER A N 1
ATOM 824 C CA . SER A 1 106 ? -33.117 -29.032 -27.541 1.00 38.06 106 SER A CA 1
ATOM 825 C C . SER A 1 106 ? -34.410 -28.672 -26.803 1.00 38.06 106 SER A C 1
ATOM 827 O O . SER A 1 106 ? -34.633 -29.160 -25.696 1.00 38.06 106 SER A O 1
ATOM 829 N N . ASP A 1 107 ? -35.288 -27.934 -27.484 1.00 35.94 107 ASP A N 1
ATOM 830 C CA . ASP A 1 107 ? -36.642 -28.409 -27.820 1.00 35.94 107 ASP A CA 1
ATOM 831 C C . ASP A 1 107 ? -37.000 -27.926 -29.237 1.00 35.94 107 ASP A C 1
ATOM 833 O O . ASP A 1 107 ? -36.709 -26.743 -29.542 1.00 35.94 107 ASP A O 1
#

Solvent-accessible surface area (backbone atoms only — not comparable to full-atom values): 6955 Å² total; per-residue (Å²): 134,82,65,53,23,40,29,27,46,37,34,48,72,92,46,76,45,82,45,70,26,69,44,41,64,52,37,30,63,67,39,54,88,71,45,103,58,54,73,68,59,38,48,54,48,26,44,47,32,62,75,70,54,46,72,49,72,56,98,57,34,36,39,33,67,74,51,71,45,76,60,73,70,79,86,57,86,70,64,92,81,78,79,78,83,84,78,83,82,83,84,88,81,89,81,88,77,79,85,88,90,88,83,82,83,85,133

Secondary structure (DSSP, 8-state):
-PPPEEEEEEEETTEEEEEEESSHHHHHHHHTTTS---HHHHHHHHHHHHHH---EEETTEEEEEEEEE-----S----TT--------------------------

Nearest PDB structures (foldseek):
  3e5q-assembly3_E  TM=5.277E-01  e=3.061E+00  Desulfitobacterium hafniense DCB-2
  2bqy-assembly1_A  TM=3.305E-01  e=9.513E+00  Helicobacter pylori 26695

Mean predicted aligned error: 14.73 Å

Sequence (107 aa)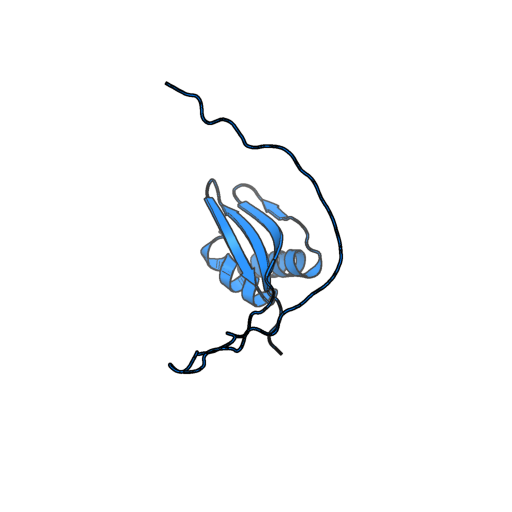:
MLADKIVYLVRVGTREVDVDAASAEELAIKLAPLLPLGPVELHAITHTVYTYGTRIESGNWRIRRVGTRPFMADAGTRLPGQTHARKTRQANSEITVKDWQAVEISD

Radius of gyration: 21.85 Å; Cα contacts (8 Å, |Δi|>4): 118; chains: 1; bounding box: 51×40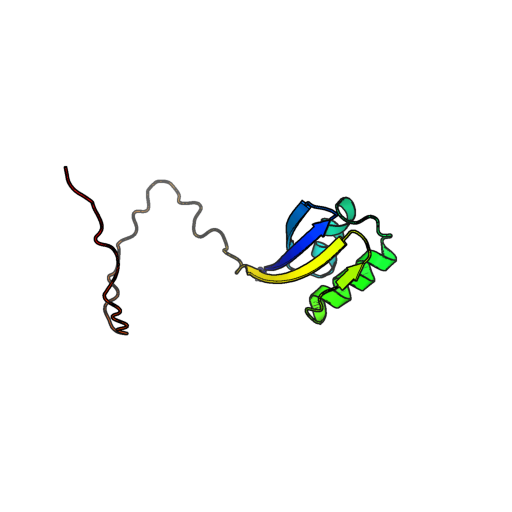×55 Å

pLDDT: mean 74.64, std 23.18, range [34.16, 95.81]

Foldseek 3Di:
DDAWWWWKWKFAANDTDIDTHRDLVSQLVVCVVPDPDDSVVSSVVSVCCVPPQDWDDDDRMIMGTDGIHGDDPPPDPPPPDDDDDDDDDDDDDDDDDDDDDDDDDDD